Protein AF-A0A429DTF7-F1 (afdb_monomer_lite)

Structure (mmCIF, N/CA/C/O backbone):
data_AF-A0A429DTF7-F1
#
_entry.id   AF-A0A429DTF7-F1
#
loop_
_atom_site.group_PDB
_atom_site.id
_atom_site.type_symbol
_atom_site.label_atom_id
_atom_site.label_alt_id
_atom_site.label_comp_id
_atom_site.label_asym_id
_atom_site.label_entity_id
_atom_site.label_seq_id
_atom_site.pdbx_PDB_ins_code
_atom_site.Cartn_x
_atom_site.Cartn_y
_atom_site.Cartn_z
_atom_site.occupancy
_atom_site.B_iso_or_equiv
_atom_site.auth_seq_id
_atom_site.auth_comp_id
_atom_site.auth_asym_id
_atom_site.auth_atom_id
_atom_site.pdbx_PDB_model_num
ATOM 1 N N . MET A 1 1 ? 23.417 -5.184 12.187 1.00 44.69 1 MET A N 1
ATOM 2 C CA . MET A 1 1 ? 23.133 -6.560 11.731 1.00 44.69 1 MET A CA 1
ATOM 3 C C . MET A 1 1 ? 21.837 -6.985 12.392 1.00 44.69 1 MET A C 1
ATOM 5 O O . MET A 1 1 ? 21.872 -7.517 13.494 1.00 44.69 1 MET A O 1
ATOM 9 N N . LEU A 1 2 ? 20.706 -6.642 11.779 1.00 52.16 2 LEU A N 1
ATOM 10 C CA . LEU A 1 2 ? 19.418 -7.207 12.173 1.00 52.16 2 LEU A CA 1
ATOM 11 C C . LEU A 1 2 ? 19.407 -8.670 11.704 1.00 52.16 2 LEU A C 1
ATOM 13 O O . LEU A 1 2 ? 19.900 -8.992 10.624 1.00 52.16 2 LEU A O 1
ATOM 17 N N . THR A 1 3 ? 19.022 -9.557 12.611 1.00 56.12 3 THR A N 1
ATOM 18 C CA . THR A 1 3 ? 19.244 -11.009 12.569 1.00 56.12 3 THR A CA 1
ATOM 19 C C . THR A 1 3 ? 18.370 -11.716 11.529 1.00 56.12 3 THR A C 1
ATOM 21 O O . THR A 1 3 ? 17.286 -11.233 11.222 1.00 56.12 3 THR A O 1
ATOM 24 N N . GLU A 1 4 ? 18.778 -12.902 11.053 1.00 62.75 4 GLU A N 1
ATOM 25 C CA . GLU A 1 4 ? 17.966 -13.783 10.178 1.00 62.75 4 GLU A CA 1
ATOM 26 C C . GLU A 1 4 ? 16.520 -13.964 10.668 1.00 62.75 4 GLU A C 1
ATOM 28 O O . GLU A 1 4 ? 15.603 -14.004 9.856 1.00 62.75 4 GLU A O 1
ATOM 33 N N . ALA A 1 5 ? 16.303 -13.972 11.987 1.00 64.31 5 ALA A N 1
ATOM 34 C CA . ALA A 1 5 ? 14.980 -14.048 12.606 1.00 64.31 5 ALA A CA 1
ATOM 35 C C . ALA A 1 5 ? 14.029 -12.895 12.213 1.00 64.31 5 ALA A C 1
ATOM 37 O O . ALA A 1 5 ? 12.818 -13.082 12.148 1.00 64.31 5 ALA A O 1
ATOM 38 N N . PHE A 1 6 ? 14.558 -11.702 11.926 1.00 68.56 6 PHE A N 1
ATOM 39 C CA . PHE A 1 6 ? 13.759 -10.548 11.509 1.00 68.56 6 PHE A CA 1
ATOM 40 C C . PHE A 1 6 ? 13.277 -10.691 10.058 1.00 68.56 6 PHE A C 1
ATOM 42 O O . PHE A 1 6 ? 12.107 -10.446 9.750 1.00 68.56 6 PHE A O 1
ATOM 49 N N . ARG A 1 7 ? 14.165 -11.190 9.190 1.00 68.69 7 ARG A N 1
ATOM 50 C CA . ARG A 1 7 ? 13.856 -11.551 7.804 1.00 68.69 7 ARG A CA 1
ATOM 51 C C . ARG A 1 7 ? 12.882 -12.719 7.715 1.00 68.69 7 ARG A C 1
ATOM 53 O O . ARG A 1 7 ? 12.018 -12.703 6.848 1.00 68.69 7 ARG A O 1
ATOM 60 N N . ASP A 1 8 ? 12.992 -13.705 8.599 1.00 73.50 8 ASP A N 1
ATOM 61 C CA . ASP A 1 8 ? 12.068 -14.845 8.639 1.00 73.50 8 ASP A CA 1
ATOM 62 C C . ASP A 1 8 ? 10.663 -14.416 9.109 1.00 73.50 8 ASP A C 1
ATOM 64 O O . ASP A 1 8 ? 9.656 -14.885 8.585 1.00 73.50 8 ASP A O 1
ATOM 68 N N . ARG A 1 9 ? 10.584 -13.424 10.015 1.00 70.56 9 ARG A N 1
ATOM 69 C CA . ARG A 1 9 ? 9.318 -12.872 10.531 1.00 70.56 9 ARG A CA 1
ATOM 70 C C . ARG A 1 9 ? 8.521 -12.073 9.495 1.00 70.56 9 ARG A C 1
ATOM 72 O O . ARG A 1 9 ? 7.301 -12.191 9.449 1.00 70.56 9 ARG A O 1
ATOM 79 N N . PHE A 1 10 ? 9.183 -11.237 8.695 1.00 77.12 10 PHE A N 1
ATOM 80 C CA . PHE A 1 10 ? 8.503 -10.318 7.763 1.00 77.12 10 PHE A CA 1
ATOM 81 C C . PHE A 1 10 ? 8.733 -10.628 6.283 1.00 77.12 10 PHE A C 1
ATOM 83 O O . PHE A 1 10 ? 8.082 -10.036 5.415 1.00 77.12 10 PHE A O 1
ATOM 90 N N . GLY A 1 11 ? 9.640 -11.550 5.967 1.00 81.56 11 GLY A N 1
ATOM 91 C CA . GLY A 1 11 ? 9.973 -11.938 4.603 1.00 81.56 11 GLY A CA 1
ATOM 92 C C . GLY A 1 11 ? 10.323 -10.731 3.732 1.00 81.56 11 GLY A C 1
ATOM 93 O O . GLY A 1 11 ? 11.051 -9.824 4.126 1.00 81.56 11 GLY A O 1
ATOM 94 N N . ALA A 1 12 ? 9.744 -10.674 2.533 1.00 80.44 12 ALA A N 1
ATOM 95 C CA . ALA A 1 12 ? 9.971 -9.582 1.584 1.00 80.44 12 ALA A CA 1
ATOM 96 C C . ALA A 1 12 ? 9.447 -8.201 2.044 1.00 80.44 12 ALA A C 1
ATOM 98 O O . ALA A 1 12 ? 9.678 -7.212 1.345 1.00 80.44 12 ALA A O 1
ATOM 99 N N . ASN A 1 13 ? 8.742 -8.121 3.179 1.00 81.94 13 ASN A N 1
ATOM 100 C CA . ASN A 1 13 ? 8.245 -6.873 3.763 1.00 81.94 13 ASN A CA 1
ATOM 101 C C . ASN A 1 13 ? 9.166 -6.311 4.861 1.00 81.94 13 ASN A C 1
ATOM 103 O O . ASN A 1 13 ? 8.869 -5.238 5.375 1.00 81.94 13 ASN A O 1
ATOM 107 N N . GLU A 1 14 ? 10.284 -6.980 5.176 1.00 83.38 14 GLU A N 1
ATOM 108 C CA . GLU A 1 14 ? 11.312 -6.522 6.130 1.00 83.38 14 GLU A CA 1
ATOM 109 C C . GLU A 1 14 ? 11.670 -5.042 5.917 1.00 83.38 14 GLU A C 1
ATOM 111 O O . GLU A 1 14 ? 11.595 -4.238 6.843 1.00 83.38 14 GLU A O 1
ATOM 116 N N . TRP A 1 15 ? 11.945 -4.672 4.663 1.00 82.81 15 TRP A N 1
ATOM 117 C CA . TRP A 1 15 ? 12.354 -3.316 4.294 1.00 82.81 15 TRP A CA 1
ATOM 118 C C . TRP A 1 15 ? 11.278 -2.256 4.587 1.00 82.81 15 TRP A C 1
ATOM 120 O O . TRP A 1 15 ? 11.603 -1.127 4.934 1.00 82.81 15 TRP A O 1
ATOM 130 N N . LEU A 1 16 ? 9.995 -2.610 4.438 1.00 84.81 16 LEU A N 1
ATOM 131 C CA . LEU A 1 16 ? 8.887 -1.686 4.675 1.00 84.81 16 LEU A CA 1
ATOM 132 C C . LEU A 1 16 ? 8.700 -1.468 6.175 1.00 84.81 16 LEU A C 1
ATOM 134 O O . LEU A 1 16 ? 8.455 -0.348 6.611 1.00 84.81 16 LEU A O 1
ATOM 138 N N . VAL A 1 17 ? 8.811 -2.540 6.961 1.00 85.44 17 VAL A N 1
ATOM 139 C CA . VAL A 1 17 ? 8.706 -2.464 8.420 1.00 85.44 17 VAL A CA 1
ATOM 140 C C . VAL A 1 17 ? 9.867 -1.653 8.994 1.00 85.44 17 VAL A C 1
ATOM 142 O O . VAL A 1 17 ? 9.642 -0.836 9.881 1.00 85.44 17 VAL A O 1
ATOM 145 N N . GLU A 1 18 ? 11.077 -1.811 8.451 1.00 84.00 18 GLU A N 1
ATOM 146 C CA . GLU A 1 18 ? 12.244 -0.997 8.810 1.00 84.00 18 GLU A CA 1
ATOM 147 C C . GLU A 1 18 ? 12.024 0.488 8.473 1.00 84.00 18 GLU A C 1
ATOM 149 O O . GLU A 1 18 ? 12.165 1.335 9.350 1.00 84.00 18 GLU A O 1
ATOM 154 N N . GLU A 1 19 ? 11.562 0.813 7.261 1.00 86.44 19 GLU A N 1
ATOM 155 C CA . GLU A 1 19 ? 11.265 2.200 6.865 1.00 86.44 19 GLU A CA 1
ATOM 156 C C . GLU A 1 19 ? 10.149 2.829 7.721 1.00 86.44 19 GLU A C 1
ATOM 158 O O . GLU A 1 19 ? 10.236 3.990 8.126 1.00 86.44 19 GLU A O 1
ATOM 163 N N . MET A 1 20 ? 9.079 2.084 8.016 1.00 87.69 20 MET A N 1
ATOM 164 C CA . MET A 1 20 ? 8.006 2.571 8.887 1.00 87.69 20 MET A CA 1
ATOM 165 C C . MET A 1 20 ? 8.500 2.778 10.320 1.00 87.69 20 MET A C 1
ATOM 167 O O . MET A 1 20 ? 8.131 3.771 10.941 1.00 87.69 20 MET A O 1
ATOM 171 N N . TYR A 1 21 ? 9.367 1.901 10.823 1.00 86.56 21 TYR A N 1
ATOM 172 C CA . TYR A 1 21 ? 9.979 2.060 12.137 1.00 86.56 21 TYR A CA 1
ATOM 173 C C . TYR A 1 21 ? 10.877 3.303 12.200 1.00 86.56 21 TYR A C 1
ATOM 175 O O . TYR A 1 21 ? 10.757 4.105 13.125 1.00 86.56 21 TYR A O 1
ATOM 183 N N . GLU A 1 22 ? 11.713 3.535 11.185 1.00 88.00 22 GLU A N 1
ATOM 184 C CA . GLU A 1 22 ? 12.531 4.750 11.080 1.00 88.00 22 GLU A CA 1
ATOM 185 C C . GLU A 1 22 ? 11.669 6.020 11.051 1.00 88.00 22 GLU A C 1
ATOM 187 O O . GLU A 1 22 ? 11.962 6.998 11.744 1.00 88.00 22 GLU A O 1
ATOM 192 N N . ARG A 1 23 ? 10.567 6.001 10.294 1.00 86.25 23 ARG A N 1
ATOM 193 C CA . ARG A 1 23 ? 9.615 7.119 10.234 1.00 86.25 23 ARG A CA 1
ATOM 194 C C . ARG A 1 23 ? 8.912 7.353 11.563 1.00 86.25 23 ARG A C 1
ATOM 196 O O . ARG A 1 23 ? 8.762 8.508 11.936 1.00 86.25 23 ARG A O 1
ATOM 203 N N . PHE A 1 24 ? 8.528 6.297 12.276 1.00 86.00 24 PHE A N 1
ATOM 204 C CA . PHE A 1 24 ? 7.919 6.392 13.604 1.00 86.00 24 PHE A CA 1
ATOM 205 C C . PHE A 1 24 ? 8.864 7.046 14.621 1.00 86.00 24 PHE A C 1
ATOM 207 O O . PHE A 1 24 ? 8.431 7.869 15.424 1.00 86.00 24 PHE A O 1
ATOM 214 N N . LEU A 1 25 ? 10.163 6.729 14.559 1.00 87.75 25 LEU A N 1
ATOM 215 C CA . LEU A 1 25 ? 11.179 7.360 15.407 1.00 87.75 25 LEU A CA 1
ATOM 216 C C . LEU A 1 25 ? 11.395 8.842 15.071 1.00 87.75 25 LEU A C 1
ATOM 218 O O . LEU A 1 25 ? 11.654 9.639 15.972 1.00 87.75 25 LEU A O 1
ATOM 222 N N . ALA A 1 26 ? 11.313 9.210 13.791 1.00 89.31 26 ALA A N 1
ATOM 223 C CA . ALA A 1 26 ? 11.453 10.596 13.351 1.00 89.31 26 ALA A CA 1
ATOM 224 C C . ALA A 1 26 ? 10.215 11.444 13.689 1.00 89.31 26 ALA A C 1
ATOM 226 O O . ALA A 1 26 ? 10.342 12.572 14.164 1.00 89.31 26 ALA A O 1
ATOM 227 N N . ASP A 1 27 ? 9.027 10.900 13.438 1.00 88.62 27 ASP A N 1
ATOM 228 C CA . ASP A 1 27 ? 7.734 11.496 13.749 1.00 88.62 27 ASP A CA 1
ATOM 229 C C . ASP A 1 27 ? 6.682 10.384 13.904 1.00 88.62 27 ASP A C 1
ATOM 231 O O . ASP A 1 27 ? 6.260 9.788 12.907 1.00 88.62 27 ASP A O 1
ATOM 235 N N . PRO A 1 28 ? 6.188 10.133 15.129 1.00 84.44 28 PRO A N 1
ATOM 236 C CA . PRO A 1 28 ? 5.169 9.119 15.361 1.00 84.44 28 PRO A CA 1
ATOM 237 C C . PRO A 1 28 ? 3.917 9.331 14.505 1.00 84.44 28 PRO A C 1
ATOM 239 O O . PRO A 1 28 ? 3.348 8.366 14.023 1.00 84.44 28 PRO A O 1
ATOM 242 N N . SER A 1 29 ? 3.518 10.578 14.227 1.00 88.00 29 SER A N 1
ATOM 243 C CA . SER A 1 29 ? 2.314 10.871 13.431 1.00 88.00 29 SER A CA 1
ATOM 244 C C . SER A 1 29 ? 2.467 10.611 11.928 1.00 88.00 29 SER A C 1
ATOM 246 O O . SER A 1 29 ? 1.479 10.611 11.191 1.00 88.00 29 SER A O 1
ATOM 248 N N . SER A 1 30 ? 3.694 10.360 11.463 1.00 83.62 30 SER A N 1
ATOM 249 C CA . SER A 1 30 ? 3.990 10.007 10.073 1.00 83.62 30 SER A CA 1
ATOM 250 C C . SER A 1 30 ? 3.696 8.539 9.747 1.00 83.62 30 SER A C 1
ATOM 252 O O . SER A 1 30 ? 3.791 8.143 8.579 1.00 83.62 30 SER A O 1
ATOM 254 N N . VAL A 1 31 ? 3.355 7.735 10.751 1.00 84.19 31 VAL A N 1
ATOM 255 C CA . VAL A 1 31 ? 2.930 6.340 10.634 1.00 84.19 31 VAL A CA 1
ATOM 256 C C . VAL A 1 31 ? 1.462 6.249 11.070 1.00 84.19 31 VAL A C 1
ATOM 258 O O . VAL A 1 31 ? 0.971 7.085 11.821 1.00 84.19 31 VAL A O 1
ATOM 261 N N . ASP A 1 32 ? 0.713 5.289 10.528 1.00 81.31 32 ASP A N 1
ATOM 262 C CA . ASP A 1 32 ? -0.690 5.106 10.909 1.00 81.31 32 ASP A CA 1
ATOM 263 C C . ASP A 1 32 ? -0.803 4.650 12.375 1.00 81.31 32 ASP A C 1
ATOM 265 O O . ASP A 1 32 ? -0.010 3.828 12.839 1.00 81.31 32 ASP A O 1
ATOM 269 N N . SER A 1 33 ? -1.817 5.146 13.090 1.00 79.69 33 SER A N 1
ATOM 270 C CA . SER A 1 33 ? -2.073 4.814 14.496 1.00 79.69 33 SER A CA 1
ATOM 271 C C . SER A 1 33 ? -2.143 3.312 14.785 1.00 79.69 33 SER A C 1
ATOM 273 O O . SER A 1 33 ? -1.733 2.894 15.864 1.00 79.69 33 SER A O 1
ATOM 275 N N . ALA A 1 34 ? -2.592 2.494 13.825 1.00 80.75 34 ALA A N 1
ATOM 276 C CA . ALA A 1 34 ? -2.634 1.038 13.970 1.00 80.75 34 ALA A CA 1
ATOM 277 C C . ALA A 1 34 ? -1.239 0.411 14.165 1.00 80.75 34 ALA A C 1
ATOM 279 O O . ALA A 1 34 ? -1.117 -0.663 14.744 1.00 80.75 34 ALA A O 1
ATOM 280 N N . TRP A 1 35 ? -0.178 1.085 13.717 1.00 83.50 35 TRP A N 1
ATOM 281 C CA . TRP A 1 35 ? 1.206 0.636 13.881 1.00 83.50 35 TRP A CA 1
ATOM 282 C C . TRP A 1 35 ? 1.868 1.170 15.151 1.00 83.50 35 TRP A C 1
ATOM 284 O O . TRP A 1 35 ? 2.954 0.714 15.500 1.00 83.50 35 TRP A O 1
ATOM 294 N N . HIS A 1 36 ? 1.255 2.126 15.853 1.00 83.19 36 HIS A N 1
ATOM 295 C CA . HIS A 1 36 ? 1.844 2.684 17.072 1.00 83.19 36 HIS A CA 1
ATOM 296 C C . HIS A 1 36 ? 1.898 1.641 18.185 1.00 83.19 36 HIS A C 1
ATOM 298 O O . HIS A 1 36 ? 2.917 1.532 18.856 1.00 83.19 36 HIS A O 1
ATOM 304 N N . GLU A 1 37 ? 0.830 0.855 18.346 1.00 79.12 37 GLU A N 1
ATOM 305 C CA . GLU A 1 37 ? 0.785 -0.244 19.320 1.00 79.12 37 GLU A CA 1
ATOM 306 C C . GLU A 1 37 ? 1.823 -1.317 18.977 1.00 79.12 37 GLU A C 1
ATOM 308 O O . GLU A 1 37 ? 2.547 -1.790 19.846 1.00 79.12 37 GLU A O 1
ATOM 313 N N . PHE A 1 38 ? 1.980 -1.617 17.686 1.00 82.19 38 PHE A N 1
ATOM 314 C CA . PHE A 1 38 ? 2.989 -2.552 17.204 1.00 82.19 38 PHE A CA 1
ATOM 315 C C . PHE A 1 38 ? 4.422 -2.064 17.473 1.00 82.19 38 PHE A C 1
ATOM 317 O O . PHE A 1 38 ? 5.241 -2.843 17.956 1.00 82.19 38 PHE A O 1
ATOM 324 N N . PHE A 1 39 ? 4.740 -0.795 17.178 1.00 84.94 39 PHE A N 1
ATOM 325 C CA . PHE A 1 39 ? 6.088 -0.238 17.351 1.00 84.94 39 PHE A CA 1
ATOM 326 C C . PHE A 1 39 ? 6.437 0.137 18.794 1.00 84.94 39 PHE A C 1
ATOM 328 O O . PHE A 1 39 ? 7.624 0.170 19.120 1.00 84.94 39 PHE A O 1
ATOM 335 N N . ALA A 1 40 ? 5.447 0.374 19.659 1.00 80.88 40 ALA A N 1
ATOM 336 C CA . ALA A 1 40 ? 5.667 0.637 21.081 1.00 80.88 40 ALA A CA 1
ATOM 337 C C . ALA A 1 40 ? 6.386 -0.530 21.779 1.00 80.88 40 ALA A C 1
ATOM 339 O O . ALA A 1 40 ? 7.309 -0.297 22.559 1.00 80.88 40 ALA A O 1
ATOM 340 N N . ASP A 1 41 ? 6.025 -1.765 21.420 1.00 78.31 41 ASP A N 1
ATOM 341 C CA . ASP A 1 41 ? 6.584 -2.993 22.001 1.00 78.31 41 ASP A CA 1
ATOM 342 C C . ASP A 1 41 ? 7.545 -3.732 21.047 1.00 78.31 41 ASP A C 1
ATOM 344 O O . ASP A 1 41 ? 8.022 -4.838 21.325 1.00 78.31 41 ASP A O 1
ATOM 348 N N . PHE A 1 42 ? 7.868 -3.124 19.902 1.00 75.44 42 PHE A N 1
ATOM 349 C CA . PHE A 1 42 ? 8.669 -3.759 18.866 1.00 75.44 42 PHE A CA 1
ATOM 350 C C . PHE A 1 42 ? 10.129 -3.924 19.292 1.00 75.44 42 PHE A C 1
ATOM 352 O O . PHE A 1 42 ? 10.916 -2.977 19.333 1.00 75.44 42 PHE A O 1
ATOM 359 N N . THR A 1 43 ? 10.517 -5.173 19.544 1.00 66.88 43 THR A N 1
ATOM 360 C CA . THR A 1 43 ? 11.904 -5.559 19.800 1.00 66.88 43 THR A CA 1
ATOM 361 C C . THR A 1 43 ? 12.362 -6.561 18.735 1.00 66.88 43 THR A C 1
ATOM 363 O O . THR A 1 43 ? 11.794 -7.649 18.625 1.00 66.88 43 THR A O 1
ATOM 366 N N . PRO A 1 44 ? 13.400 -6.247 17.936 1.00 62.16 44 PRO A N 1
ATOM 367 C CA . PRO A 1 44 ? 13.809 -7.082 16.800 1.00 62.16 44 PRO A CA 1
ATOM 368 C C . PRO A 1 44 ? 14.354 -8.470 17.190 1.00 62.16 44 PRO A C 1
ATOM 370 O O . PRO A 1 44 ? 14.613 -9.290 16.314 1.00 62.16 44 PRO A O 1
ATOM 373 N N . THR A 1 45 ? 14.525 -8.750 18.487 1.00 53.72 45 THR A N 1
ATOM 374 C CA . THR A 1 45 ? 15.069 -10.006 19.028 1.00 53.72 45 THR A CA 1
ATOM 375 C C . THR A 1 45 ? 14.079 -10.828 19.856 1.00 53.72 45 THR A C 1
ATOM 377 O O . THR A 1 45 ? 14.412 -11.951 20.227 1.00 53.72 45 THR A O 1
ATOM 380 N N . LYS A 1 46 ? 12.881 -10.315 20.169 1.00 51.12 46 LYS A N 1
ATOM 381 C CA . LYS A 1 46 ? 11.957 -10.966 21.106 1.00 51.12 46 LYS A CA 1
ATOM 382 C C . LYS A 1 46 ? 10.539 -10.975 20.546 1.00 51.12 46 LYS A C 1
ATOM 384 O O . LYS A 1 46 ? 9.765 -10.064 20.796 1.00 51.12 46 LYS A O 1
ATOM 389 N N . HIS A 1 47 ? 10.192 -12.034 19.824 1.00 46.34 47 HIS A N 1
ATOM 390 C CA . HIS A 1 47 ? 8.829 -12.555 19.881 1.00 46.34 47 HIS A CA 1
ATOM 391 C C . HIS A 1 47 ? 8.826 -14.040 19.534 1.00 46.34 47 HIS A C 1
ATOM 393 O O . HIS A 1 47 ? 8.876 -14.446 18.376 1.00 46.34 47 HIS A O 1
ATOM 399 N N . GLU A 1 48 ? 8.795 -14.836 20.590 1.00 47.84 48 GLU A N 1
ATOM 400 C CA . GLU A 1 48 ? 8.295 -16.197 20.575 1.00 47.84 48 GLU A CA 1
ATOM 401 C C . GLU A 1 48 ? 6.786 -16.079 20.839 1.00 47.84 48 GLU A C 1
ATOM 403 O O . GLU A 1 48 ? 6.390 -15.424 21.799 1.00 47.84 48 GLU A O 1
ATOM 408 N N . ALA A 1 49 ? 5.979 -16.645 19.937 1.00 49.22 49 ALA A N 1
ATOM 409 C CA . ALA A 1 49 ? 4.542 -16.902 20.072 1.00 49.22 49 ALA A CA 1
ATOM 410 C C . ALA A 1 49 ? 3.619 -15.710 20.419 1.00 49.22 49 ALA A C 1
ATOM 412 O O . ALA A 1 49 ? 3.251 -15.514 21.568 1.00 49.22 49 ALA A O 1
ATOM 413 N N . GLU A 1 50 ? 3.113 -15.007 19.403 1.00 39.41 50 GLU A N 1
ATOM 414 C CA . GLU A 1 50 ? 1.712 -14.563 19.445 1.00 39.41 50 GLU A CA 1
ATOM 415 C C . GLU A 1 50 ? 1.132 -14.687 18.028 1.00 39.41 50 GLU A C 1
ATOM 417 O O . GLU A 1 50 ? 1.646 -14.132 17.057 1.00 39.41 50 GLU A O 1
ATOM 422 N N . GLU A 1 51 ? 0.137 -15.553 17.922 1.00 45.00 51 GLU A N 1
ATOM 423 C CA . GLU A 1 51 ? -0.506 -16.052 16.715 1.00 45.00 51 GLU A CA 1
ATOM 424 C C . GLU A 1 51 ? -1.553 -15.026 16.251 1.00 45.00 51 GLU A C 1
ATOM 426 O O . GLU A 1 51 ? -2.541 -14.785 16.943 1.00 45.00 51 GLU A O 1
ATOM 431 N N . GLU A 1 52 ? -1.335 -14.380 15.102 1.00 39.53 52 GLU A N 1
ATOM 432 C CA . GLU A 1 52 ? -2.300 -13.424 14.550 1.00 39.53 52 GLU A CA 1
ATOM 433 C C . GLU A 1 52 ? -3.405 -14.185 13.781 1.00 39.53 52 GLU A C 1
ATOM 435 O O . GLU A 1 52 ? -3.104 -15.016 12.914 1.00 39.53 52 GLU A O 1
ATOM 440 N N . PRO A 1 53 ? -4.695 -13.963 14.099 1.00 43.78 53 PRO A N 1
ATOM 441 C CA . PRO A 1 53 ? -5.801 -14.744 13.559 1.00 43.78 53 PRO A CA 1
ATOM 442 C C . PRO A 1 53 ? -6.022 -14.453 12.066 1.00 43.78 53 PRO A C 1
ATOM 444 O O . PRO A 1 53 ? -5.721 -13.361 11.578 1.00 43.78 53 PRO A O 1
ATOM 447 N N . PRO A 1 54 ? -6.619 -15.390 11.307 1.00 41.69 54 PRO A N 1
ATOM 448 C CA . PRO A 1 54 ? -6.883 -15.178 9.895 1.00 41.69 54 PRO A CA 1
ATOM 449 C C . PRO A 1 54 ? -7.971 -14.110 9.738 1.00 41.69 54 PRO A C 1
ATOM 451 O O . PRO A 1 54 ? -9.158 -14.376 9.938 1.00 41.69 54 PRO A O 1
ATOM 454 N N . VAL A 1 55 ? -7.600 -12.905 9.305 1.00 52.81 55 VAL A N 1
ATOM 455 C CA . VAL A 1 55 ? -8.555 -11.937 8.747 1.00 52.81 55 VAL A CA 1
ATOM 456 C C . VAL A 1 55 ? -9.037 -12.448 7.384 1.00 52.81 55 VAL A C 1
ATOM 458 O O . VAL A 1 55 ? -8.590 -12.055 6.310 1.00 52.81 55 VAL A O 1
ATOM 461 N N . SER A 1 56 ? -9.969 -13.395 7.434 1.00 51.75 56 SER A N 1
ATOM 462 C CA . SER A 1 56 ? -10.835 -13.787 6.326 1.00 51.75 56 SER A CA 1
ATOM 463 C C . SER A 1 56 ? -12.236 -14.057 6.864 1.00 51.75 56 SER A C 1
ATOM 465 O O . SER A 1 56 ? -12.747 -15.172 6.833 1.00 51.75 56 SER A O 1
ATOM 467 N N . GLN A 1 57 ? -12.880 -13.012 7.380 1.00 46.22 57 GLN A N 1
ATOM 468 C CA . GLN A 1 57 ? -14.327 -13.034 7.550 1.00 46.22 57 GLN A CA 1
ATOM 469 C C . GLN A 1 57 ? -14.962 -12.540 6.246 1.00 46.22 57 GLN A C 1
ATOM 471 O O . GLN A 1 57 ? -15.070 -11.340 6.000 1.00 46.22 57 GLN A O 1
ATOM 476 N N . SER A 1 58 ? -15.360 -13.478 5.380 1.00 47.25 58 SER A N 1
ATOM 477 C CA . SER A 1 58 ? -16.355 -13.181 4.345 1.00 47.25 58 SER A CA 1
ATOM 478 C C . SER A 1 58 ? -17.677 -12.853 5.034 1.00 47.25 58 SER A C 1
ATOM 480 O O . SER A 1 58 ? -18.249 -13.699 5.720 1.00 47.25 58 SER A O 1
ATOM 482 N N . LEU A 1 59 ? -18.158 -11.625 4.848 1.00 49.31 59 LEU A N 1
ATOM 483 C CA . LEU A 1 59 ? -19.528 -11.241 5.184 1.00 49.31 59 LEU A CA 1
ATOM 484 C C . LEU A 1 59 ? -20.528 -12.113 4.394 1.00 49.31 59 LEU A C 1
ATOM 486 O O . LEU A 1 59 ? -20.271 -12.420 3.226 1.00 49.31 59 LEU A O 1
ATOM 490 N N . PRO A 1 60 ? -21.675 -12.498 4.985 1.00 57.25 60 PRO A N 1
ATOM 491 C CA . PRO A 1 60 ? -22.706 -13.252 4.278 1.00 57.25 60 PRO A CA 1
ATOM 492 C C . PRO A 1 60 ? -23.282 -12.429 3.108 1.00 57.25 60 PRO A C 1
ATOM 494 O O . PRO A 1 60 ? -23.421 -11.205 3.228 1.00 57.25 60 PRO A O 1
ATOM 497 N N . PRO A 1 61 ? -23.638 -13.068 1.976 1.00 51.50 61 PRO A N 1
ATOM 498 C CA . PRO A 1 61 ? -24.127 -12.358 0.803 1.00 51.50 61 PRO A CA 1
ATOM 499 C C . PRO A 1 61 ? -25.494 -11.731 1.095 1.00 51.50 61 PRO A C 1
ATOM 501 O O . PRO A 1 61 ? -26.450 -12.409 1.473 1.00 51.50 61 PRO A O 1
ATOM 504 N N . ARG A 1 62 ? -25.589 -10.411 0.915 1.00 63.44 62 ARG A N 1
ATOM 505 C CA . ARG A 1 62 ? -26.860 -9.681 0.968 1.00 63.44 62 ARG A CA 1
ATOM 506 C C . ARG A 1 62 ? -27.685 -10.014 -0.289 1.00 63.44 62 ARG A C 1
ATOM 508 O O . ARG A 1 62 ? -27.104 -10.014 -1.375 1.00 63.44 62 ARG A O 1
ATOM 515 N N . PRO A 1 63 ? -29.007 -10.255 -0.184 1.00 61.00 63 PRO A N 1
ATOM 516 C CA . PRO A 1 63 ? -29.853 -10.483 -1.353 1.00 61.00 63 PRO A CA 1
ATOM 517 C C . PRO A 1 63 ? -29.814 -9.273 -2.295 1.00 61.00 63 PRO A C 1
ATOM 519 O O . PRO A 1 63 ? -29.995 -8.136 -1.851 1.00 61.00 63 PRO A O 1
ATOM 522 N N . LEU A 1 64 ? -29.557 -9.521 -3.579 1.00 61.19 64 LEU A N 1
ATOM 523 C CA . LEU A 1 64 ? -29.602 -8.503 -4.627 1.00 61.19 64 LEU A CA 1
ATOM 524 C C . LEU A 1 64 ? -31.069 -8.260 -5.030 1.00 61.19 64 LEU A C 1
ATOM 526 O O . LEU A 1 64 ? -31.800 -9.233 -5.211 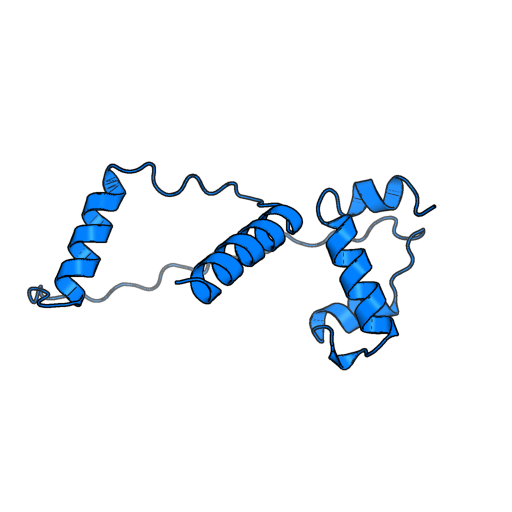1.00 61.19 64 LEU A O 1
ATOM 530 N N . PRO A 1 65 ? -31.520 -7.002 -5.162 1.00 68.12 65 PRO A N 1
ATOM 531 C CA . PRO A 1 65 ? -32.834 -6.702 -5.722 1.00 68.12 65 PRO A CA 1
ATOM 532 C C . PRO A 1 65 ? -32.882 -7.031 -7.222 1.00 68.12 65 PRO A C 1
ATOM 534 O O . PRO 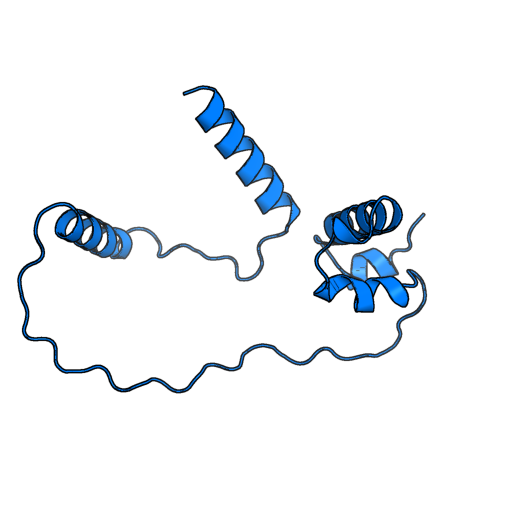A 1 65 ? -31.886 -6.848 -7.926 1.00 68.12 65 PRO A O 1
ATOM 537 N N . ASP A 1 66 ? -34.047 -7.476 -7.704 1.00 62.78 66 ASP A N 1
ATOM 538 C CA . ASP A 1 66 ? -34.313 -7.670 -9.134 1.00 62.78 66 ASP A CA 1
ATOM 539 C C . ASP A 1 66 ? -34.151 -6.339 -9.881 1.00 62.78 66 ASP A C 1
ATOM 541 O O . ASP A 1 66 ? -34.805 -5.339 -9.575 1.00 62.78 66 ASP A O 1
ATOM 545 N N . VAL A 1 67 ? -33.228 -6.319 -10.842 1.00 60.84 67 VAL A N 1
ATOM 546 C CA . VAL A 1 67 ? -32.899 -5.142 -11.650 1.00 60.84 67 VAL A CA 1
ATOM 547 C C . VAL A 1 67 ? -33.557 -5.253 -13.022 1.00 60.84 67 VAL A C 1
ATOM 549 O O . VAL A 1 67 ? -33.080 -5.972 -13.898 1.00 60.84 67 VAL A O 1
ATOM 552 N N . ASP A 1 68 ? -34.627 -4.486 -13.235 1.00 65.94 68 ASP A N 1
ATOM 553 C CA . ASP A 1 68 ? -35.194 -4.276 -14.568 1.00 65.94 68 ASP A CA 1
ATOM 554 C C . ASP A 1 68 ? -34.156 -3.586 -15.478 1.00 65.94 68 ASP A C 1
ATOM 556 O O . ASP A 1 68 ? -33.692 -2.468 -15.225 1.00 65.94 68 ASP A O 1
ATOM 560 N N . GLY A 1 69 ? -33.748 -4.286 -16.541 1.00 66.06 69 GLY A N 1
ATOM 561 C CA . GLY A 1 69 ? -32.586 -3.949 -17.366 1.00 66.06 69 GLY A CA 1
ATOM 562 C C . GLY A 1 69 ? -32.748 -2.681 -18.207 1.00 66.06 69 GLY A C 1
ATOM 563 O O . GLY A 1 69 ? -33.212 -2.721 -19.347 1.00 66.06 69 GLY A O 1
ATOM 564 N N . LYS A 1 70 ? -32.277 -1.540 -17.696 1.00 77.62 70 LYS A N 1
ATOM 565 C CA . LYS A 1 70 ? -32.107 -0.308 -18.480 1.00 77.62 70 LYS A CA 1
ATOM 566 C C . LYS A 1 70 ? -30.741 -0.306 -19.173 1.0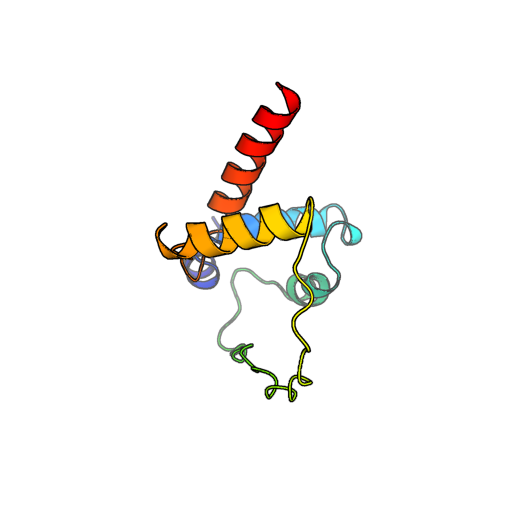0 77.62 70 LYS A C 1
ATOM 568 O O . LYS A 1 70 ? -29.713 -0.332 -18.504 1.00 77.62 70 LYS A O 1
ATOM 573 N N . GLN A 1 71 ? -30.722 -0.232 -20.509 1.00 77.50 71 GLN A N 1
ATOM 574 C CA . GLN A 1 71 ? -29.469 -0.203 -21.279 1.00 77.50 71 GLN A CA 1
ATOM 575 C C . GLN A 1 71 ? -28.550 0.945 -20.837 1.00 77.50 71 GLN A C 1
ATOM 577 O O . GLN A 1 71 ? -28.941 2.119 -20.852 1.00 77.50 71 GLN A O 1
ATOM 582 N N . LEU A 1 72 ? -27.310 0.590 -20.495 1.00 78.31 72 LEU A N 1
ATOM 583 C CA . LEU A 1 72 ? -26.241 1.530 -20.177 1.00 78.31 72 LEU A CA 1
ATOM 584 C C . LEU A 1 72 ? -25.839 2.302 -21.443 1.00 78.31 72 LEU A C 1
ATOM 586 O O . LEU A 1 72 ? -25.734 1.727 -22.525 1.00 78.31 72 LEU A O 1
ATOM 590 N N . ARG A 1 73 ? -25.606 3.614 -21.322 1.00 84.25 73 ARG A N 1
ATOM 591 C CA . ARG A 1 73 ? -25.148 4.478 -22.427 1.00 84.25 73 ARG A CA 1
ATOM 592 C C . ARG A 1 73 ? -23.946 5.315 -22.003 1.00 84.25 73 ARG A C 1
ATOM 594 O O . ARG A 1 73 ? -23.729 5.546 -20.814 1.00 84.25 73 ARG A O 1
ATOM 601 N N . GLY A 1 74 ? -23.185 5.797 -22.984 1.00 86.62 74 GLY A N 1
ATOM 602 C CA . GLY A 1 74 ? -22.028 6.663 -22.749 1.00 86.62 74 GLY A CA 1
ATOM 603 C C . GLY A 1 74 ? -20.929 5.958 -21.950 1.00 86.62 74 GLY A C 1
ATOM 604 O O . GLY A 1 74 ? -20.605 4.804 -22.226 1.00 86.62 74 GLY A O 1
ATOM 605 N N . ALA A 1 75 ? -20.374 6.639 -20.944 1.00 84.50 75 ALA A N 1
ATOM 606 C CA . ALA A 1 75 ? -19.269 6.126 -20.130 1.00 84.50 75 ALA A CA 1
ATOM 607 C C . ALA A 1 75 ? -19.581 4.775 -19.459 1.00 84.50 75 ALA A C 1
ATOM 609 O O . ALA A 1 75 ? -18.732 3.888 -19.441 1.00 84.50 75 ALA A O 1
ATOM 610 N N . ALA A 1 76 ? -20.817 4.571 -18.992 1.00 78.25 76 ALA A N 1
ATOM 611 C CA . ALA A 1 76 ? -21.228 3.310 -18.375 1.00 78.25 76 ALA A CA 1
ATOM 612 C C . ALA A 1 76 ? -21.202 2.127 -19.364 1.00 78.25 76 ALA A C 1
ATOM 614 O O . ALA A 1 76 ? -20.852 1.013 -18.986 1.00 78.25 76 ALA A O 1
ATOM 615 N N . ALA A 1 77 ? -21.512 2.371 -20.644 1.00 83.56 77 ALA A N 1
ATOM 616 C CA . ALA A 1 77 ? -21.447 1.342 -21.684 1.00 83.56 77 ALA A CA 1
ATOM 617 C C . ALA A 1 77 ? -19.997 0.984 -22.050 1.00 83.56 77 ALA A C 1
ATOM 619 O O . ALA A 1 77 ? -19.689 -0.178 -22.301 1.00 83.56 77 ALA A O 1
ATOM 620 N N . ALA A 1 78 ? -19.094 1.972 -22.045 1.00 82.31 78 ALA A N 1
ATOM 621 C CA . ALA A 1 78 ? -17.669 1.742 -22.271 1.00 82.31 78 ALA A CA 1
ATOM 622 C C . ALA A 1 78 ? -17.044 0.891 -21.152 1.00 82.31 78 ALA A C 1
ATOM 624 O O . ALA A 1 78 ? -16.261 -0.013 -21.435 1.00 82.31 78 ALA A O 1
ATOM 625 N N . ILE A 1 79 ? -17.437 1.135 -19.897 1.00 79.62 79 ILE A N 1
ATOM 626 C CA . ILE A 1 79 ? -17.004 0.333 -18.746 1.00 79.62 79 ILE A CA 1
ATOM 627 C C . ILE A 1 79 ? -17.491 -1.114 -18.890 1.00 79.62 79 ILE A C 1
ATOM 629 O O . ILE A 1 79 ? -16.671 -2.023 -18.813 1.00 79.62 79 ILE A O 1
ATOM 633 N N . ALA A 1 80 ? -18.777 -1.335 -19.183 1.00 82.12 80 ALA A N 1
ATOM 634 C CA . ALA A 1 80 ? -19.326 -2.682 -19.377 1.00 82.12 80 ALA A CA 1
ATOM 635 C C . ALA A 1 80 ? -18.617 -3.444 -20.511 1.00 82.12 80 ALA A C 1
ATOM 637 O O . ALA A 1 80 ? -18.194 -4.579 -20.327 1.00 82.12 80 ALA A O 1
ATOM 638 N N . LYS A 1 81 ? -18.363 -2.779 -21.645 1.00 83.00 81 LYS A N 1
ATOM 639 C CA . LYS A 1 81 ? -17.607 -3.360 -22.764 1.00 83.00 81 LYS A CA 1
ATOM 640 C C . LYS A 1 81 ? -16.188 -3.781 -22.363 1.00 83.00 81 LYS A C 1
ATOM 642 O O . LYS A 1 81 ? -15.699 -4.812 -22.817 1.00 83.00 81 LYS A O 1
ATOM 647 N N . ASN A 1 82 ? -15.521 -2.993 -21.520 1.00 80.94 82 ASN A N 1
ATOM 648 C CA . ASN A 1 82 ? -14.192 -3.330 -21.009 1.00 80.94 82 ASN A CA 1
ATOM 649 C C . ASN A 1 82 ? -14.243 -4.480 -19.989 1.00 80.94 82 ASN A C 1
ATOM 651 O O . ASN A 1 82 ? -13.318 -5.292 -19.944 1.00 80.94 82 ASN A O 1
ATOM 655 N N . MET A 1 83 ? -15.319 -4.582 -19.204 1.00 81.06 83 MET A N 1
ATOM 656 C CA . MET A 1 83 ? -15.554 -5.717 -18.306 1.00 81.06 83 MET A CA 1
ATOM 657 C C . MET A 1 83 ? -15.763 -7.012 -19.098 1.00 81.06 83 MET A C 1
ATOM 659 O O . MET A 1 83 ? -15.127 -8.012 -18.781 1.00 81.06 83 MET A O 1
ATOM 663 N N . ASP A 1 84 ? -16.543 -6.974 -20.180 1.00 80.38 84 ASP A N 1
ATOM 664 C CA . ASP A 1 84 ? -16.719 -8.121 -21.078 1.00 80.38 84 ASP A CA 1
ATOM 665 C C . ASP A 1 84 ? -15.409 -8.500 -21.785 1.00 80.38 84 ASP A C 1
ATOM 667 O O . ASP A 1 84 ? -15.063 -9.676 -21.885 1.00 80.38 84 ASP A O 1
ATOM 671 N N . ALA A 1 85 ? -14.617 -7.516 -22.226 1.00 78.06 85 ALA A N 1
ATOM 672 C CA . ALA A 1 85 ? -13.300 -7.772 -22.813 1.00 78.06 85 ALA A CA 1
ATOM 673 C C . ALA A 1 85 ? -12.329 -8.437 -21.815 1.00 78.06 85 ALA A C 1
ATOM 675 O O . ALA A 1 85 ? -11.512 -9.279 -22.207 1.00 78.06 85 ALA A O 1
ATOM 676 N N . SER A 1 86 ? -12.462 -8.117 -20.522 1.00 72.12 86 SER A N 1
ATOM 677 C CA . SER A 1 86 ? -11.661 -8.691 -19.430 1.00 72.12 86 SER A CA 1
ATOM 678 C C . SER A 1 86 ? -11.963 -10.169 -19.157 1.00 72.12 86 SER A C 1
ATOM 680 O O . SER A 1 86 ? -11.244 -10.789 -18.382 1.00 72.12 86 SER A O 1
ATOM 682 N N . LEU A 1 87 ? -12.980 -10.752 -19.805 1.00 71.56 87 LEU A N 1
ATOM 683 C CA . LEU A 1 87 ? -13.255 -12.192 -19.747 1.00 71.56 87 LEU A CA 1
ATOM 684 C C . LEU A 1 87 ? -12.248 -13.025 -20.561 1.00 71.56 87 LEU A C 1
ATOM 686 O O . LEU A 1 87 ? -12.106 -14.218 -20.309 1.00 71.56 87 LEU A O 1
ATOM 690 N N . SER A 1 88 ? -11.572 -12.415 -21.547 1.00 70.81 88 SER A N 1
ATOM 691 C CA . SER A 1 88 ? -10.612 -13.089 -22.447 1.00 70.81 88 SER A CA 1
ATOM 692 C C . SER A 1 88 ? -9.144 -12.769 -22.159 1.00 70.81 88 SER A C 1
ATOM 694 O O . SER A 1 88 ? -8.255 -13.559 -22.478 1.00 70.81 88 SER A O 1
ATOM 696 N N . VAL A 1 89 ? -8.881 -11.619 -21.537 1.00 63.25 89 VAL A N 1
ATOM 697 C CA . VAL A 1 89 ? -7.597 -11.348 -20.883 1.00 63.25 89 VAL A CA 1
ATOM 698 C C . VAL A 1 89 ? -7.545 -12.262 -19.658 1.00 63.25 89 VAL A C 1
ATOM 700 O O . VAL A 1 89 ? -8.590 -12.423 -19.029 1.00 63.25 89 VAL A O 1
ATOM 703 N N . PRO A 1 90 ? -6.399 -12.871 -19.287 1.00 57.75 90 PRO A N 1
ATOM 704 C CA . PRO A 1 90 ? -6.314 -13.595 -18.026 1.00 57.75 90 PRO A CA 1
ATOM 705 C C . PRO A 1 90 ? -6.856 -12.679 -16.930 1.00 57.75 90 PRO A C 1
ATOM 707 O O . PRO A 1 90 ? -6.270 -11.620 -16.687 1.00 57.75 90 PRO A O 1
ATOM 710 N N . THR A 1 91 ? -8.011 -13.040 -16.348 1.00 60.84 91 THR A N 1
ATOM 711 C CA . THR A 1 91 ? -8.600 -12.338 -15.203 1.00 60.84 91 THR A CA 1
ATOM 712 C C . THR A 1 91 ? -7.454 -12.101 -14.257 1.00 60.84 91 THR A C 1
ATOM 714 O O . THR A 1 91 ? -6.829 -13.100 -13.891 1.00 60.84 91 THR A O 1
ATOM 717 N N . ALA A 1 92 ? -7.125 -10.824 -14.016 1.00 52.44 92 ALA A N 1
ATOM 718 C CA . ALA A 1 92 ? -5.879 -10.377 -13.404 1.00 52.44 92 ALA A CA 1
ATOM 719 C C . ALA A 1 92 ? -5.274 -11.503 -12.572 1.00 52.44 92 ALA A C 1
ATOM 721 O O . ALA A 1 92 ? -5.870 -11.869 -11.559 1.00 52.44 92 ALA A O 1
ATOM 722 N N . THR A 1 93 ? -4.189 -12.132 -13.041 1.00 57.16 93 THR A N 1
ATOM 723 C CA . THR A 1 93 ? -3.473 -13.143 -12.259 1.00 57.16 93 THR A CA 1
ATOM 724 C C . THR A 1 93 ? -2.976 -12.440 -11.005 1.00 57.16 93 THR A C 1
ATOM 726 O O . THR A 1 93 ? -1.872 -11.903 -10.971 1.00 57.16 93 THR A O 1
ATOM 729 N N . SER A 1 94 ? -3.841 -12.327 -10.000 1.00 53.22 94 SER A N 1
ATOM 730 C CA . SER A 1 94 ? -3.540 -11.671 -8.752 1.00 53.22 94 SER A CA 1
ATOM 731 C C . SER A 1 94 ? -2.697 -12.669 -7.996 1.00 53.22 94 SER A C 1
ATOM 733 O O . SER A 1 94 ? -3.195 -13.684 -7.502 1.00 53.22 94 SER A O 1
ATOM 735 N N . VAL A 1 95 ? -1.399 -12.413 -7.930 1.00 55.91 95 VAL A N 1
ATOM 736 C CA . VAL A 1 95 ? -0.585 -13.069 -6.920 1.00 55.91 95 VAL A CA 1
ATOM 737 C C . VAL A 1 95 ? -1.171 -12.640 -5.576 1.00 55.91 95 VAL A C 1
ATOM 739 O O . VAL A 1 95 ? -1.276 -11.448 -5.293 1.00 55.91 95 VAL A O 1
ATOM 742 N N . ARG A 1 96 ? -1.619 -13.613 -4.775 1.00 59.44 96 ARG A N 1
ATOM 743 C CA . ARG A 1 96 ? -2.340 -13.382 -3.510 1.00 59.44 96 ARG A CA 1
ATOM 744 C C . ARG A 1 96 ? -1.513 -12.597 -2.479 1.00 59.44 96 ARG A C 1
ATOM 746 O O . ARG A 1 96 ? -2.082 -12.022 -1.562 1.00 59.44 96 ARG A O 1
ATOM 753 N N . ALA A 1 97 ? -0.196 -12.542 -2.664 1.00 67.12 97 ALA A N 1
ATOM 754 C CA . ALA A 1 97 ? 0.721 -11.683 -1.932 1.00 67.12 97 ALA A CA 1
ATOM 755 C C . ALA A 1 97 ? 1.692 -11.023 -2.921 1.00 67.12 97 ALA A C 1
ATOM 757 O O . ALA A 1 97 ? 2.527 -11.691 -3.528 1.00 67.12 97 ALA A O 1
ATOM 758 N N . VAL A 1 98 ? 1.574 -9.710 -3.097 1.00 71.62 98 VAL A N 1
ATOM 759 C CA . VAL A 1 98 ? 2.525 -8.922 -3.885 1.00 71.62 98 VAL A CA 1
ATOM 760 C C . VAL A 1 98 ? 3.490 -8.255 -2.902 1.00 71.62 98 VAL A C 1
ATOM 762 O O . VAL A 1 98 ? 3.023 -7.534 -2.021 1.00 71.62 98 VAL A O 1
ATOM 765 N N . PRO A 1 99 ? 4.814 -8.469 -3.022 1.00 82.19 99 PRO A N 1
ATOM 766 C CA . PRO A 1 99 ? 5.783 -7.846 -2.126 1.00 82.19 99 PRO A CA 1
ATOM 767 C C . PRO A 1 99 ? 5.668 -6.319 -2.132 1.00 82.19 99 PRO A C 1
ATOM 769 O O . PRO A 1 99 ? 5.570 -5.712 -3.204 1.00 82.19 99 PRO A O 1
ATOM 772 N N . ALA A 1 100 ? 5.760 -5.684 -0.960 1.00 84.00 100 ALA A N 1
ATOM 773 C CA . ALA A 1 100 ? 5.650 -4.227 -0.837 1.00 84.00 100 ALA A CA 1
ATOM 774 C C . ALA A 1 100 ? 6.667 -3.477 -1.713 1.00 84.00 100 ALA A 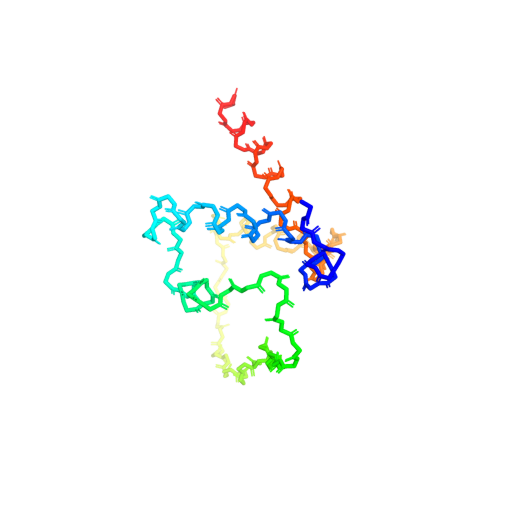C 1
ATOM 776 O O . ALA A 1 100 ? 6.352 -2.439 -2.295 1.00 84.00 100 ALA A O 1
ATOM 777 N N . LYS A 1 101 ? 7.869 -4.044 -1.879 1.00 86.25 101 LYS A N 1
ATOM 778 C CA . LYS A 1 101 ? 8.910 -3.468 -2.736 1.00 86.25 101 LYS A CA 1
ATOM 779 C C . LYS A 1 101 ? 8.465 -3.372 -4.194 1.00 86.25 101 LYS A C 1
ATOM 781 O O . LYS A 1 101 ? 8.638 -2.335 -4.825 1.00 86.25 101 LYS A O 1
ATOM 786 N N . LEU A 1 102 ? 7.845 -4.435 -4.707 1.00 84.75 102 LEU A N 1
ATOM 787 C CA . LEU A 1 102 ? 7.355 -4.466 -6.082 1.00 84.75 102 LEU A CA 1
ATOM 788 C C . LEU A 1 102 ? 6.251 -3.424 -6.292 1.00 84.75 102 LEU A C 1
ATOM 790 O O . LEU A 1 102 ? 6.218 -2.755 -7.322 1.00 84.75 102 LEU A O 1
ATOM 794 N N . MET A 1 103 ? 5.371 -3.241 -5.302 1.00 85.69 103 MET A N 1
ATOM 795 C CA . MET A 1 103 ? 4.351 -2.191 -5.354 1.00 85.69 103 MET A CA 1
ATOM 796 C C . MET A 1 103 ? 4.965 -0.785 -5.358 1.00 85.69 103 MET A C 1
ATOM 798 O O . MET A 1 103 ? 4.526 0.069 -6.131 1.00 85.69 103 MET A O 1
ATOM 802 N N . ALA A 1 104 ? 5.979 -0.541 -4.522 1.00 84.56 104 ALA A N 1
ATOM 803 C CA . ALA A 1 104 ? 6.682 0.737 -4.461 1.00 84.56 104 ALA A CA 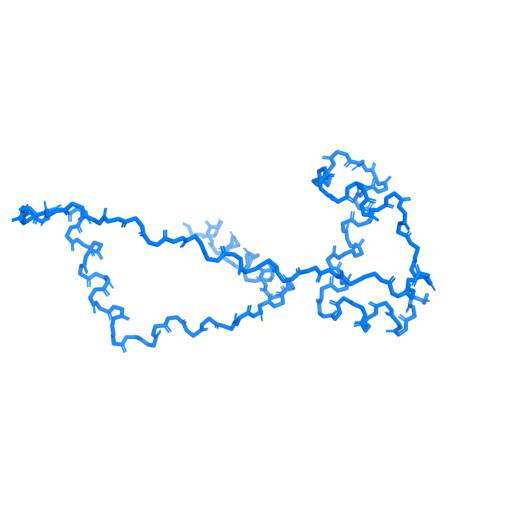1
ATOM 804 C C . ALA A 1 104 ? 7.382 1.059 -5.790 1.00 84.56 104 ALA A C 1
ATOM 806 O O . ALA A 1 104 ? 7.185 2.145 -6.339 1.00 84.56 104 ALA A O 1
ATOM 807 N N . ASP A 1 105 ? 8.111 0.093 -6.349 1.00 87.38 105 ASP A N 1
ATOM 808 C CA . ASP A 1 105 ? 8.828 0.243 -7.616 1.00 87.38 105 ASP A CA 1
ATOM 809 C C . ASP A 1 105 ? 7.843 0.493 -8.779 1.00 87.38 105 ASP A C 1
ATOM 811 O O . ASP A 1 105 ? 8.010 1.446 -9.547 1.00 87.38 105 ASP A O 1
ATOM 815 N N . ASN A 1 106 ? 6.735 -0.259 -8.848 1.00 86.62 106 ASN A N 1
ATOM 816 C CA . ASN A 1 106 ? 5.673 -0.038 -9.838 1.00 86.62 106 ASN A CA 1
ATOM 817 C C . ASN A 1 106 ? 5.051 1.363 -9.719 1.00 86.62 106 ASN A C 1
ATOM 819 O O . ASN A 1 106 ? 4.873 2.057 -10.724 1.00 86.62 106 ASN A O 1
ATOM 823 N N . ARG A 1 107 ? 4.755 1.816 -8.494 1.00 87.94 107 ARG A N 1
ATOM 824 C CA . ARG A 1 107 ? 4.199 3.153 -8.235 1.00 87.94 107 ARG A CA 1
ATOM 825 C C . ARG A 1 107 ? 5.159 4.260 -8.670 1.00 87.94 107 ARG A C 1
ATOM 827 O O . ARG A 1 107 ? 4.709 5.264 -9.224 1.00 87.94 107 ARG A O 1
ATOM 834 N N . ILE A 1 108 ? 6.461 4.101 -8.441 1.00 91.75 108 ILE A N 1
ATOM 835 C CA . ILE A 1 108 ? 7.475 5.076 -8.864 1.00 91.75 108 ILE A CA 1
ATOM 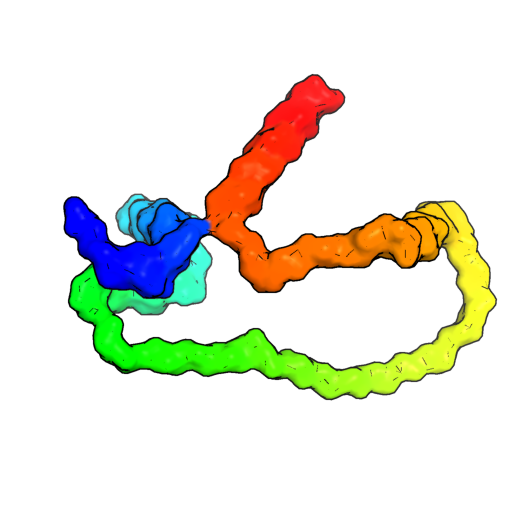836 C C . ILE A 1 108 ? 7.515 5.176 -10.389 1.00 91.75 108 ILE A C 1
ATOM 838 O O . ILE A 1 108 ? 7.469 6.283 -10.926 1.00 91.75 108 ILE A O 1
ATOM 842 N N . VAL A 1 109 ? 7.558 4.040 -11.091 1.00 93.56 109 VAL A N 1
ATOM 843 C CA . VAL A 1 109 ? 7.597 4.007 -12.561 1.00 93.56 109 VAL A CA 1
ATOM 844 C C . VAL A 1 109 ? 6.364 4.686 -13.155 1.00 93.56 109 VAL A C 1
ATOM 846 O O . VAL A 1 109 ? 6.507 5.554 -14.017 1.00 93.56 109 VAL A O 1
ATOM 849 N N . ILE A 1 110 ? 5.172 4.360 -12.649 1.00 91.25 110 ILE A N 1
ATOM 850 C CA . ILE A 1 110 ? 3.910 4.950 -13.112 1.00 91.25 110 ILE A CA 1
ATOM 851 C C . ILE A 1 110 ? 3.897 6.461 -12.872 1.00 91.25 110 ILE A C 1
ATOM 853 O O . ILE A 1 110 ? 3.647 7.226 -13.798 1.00 91.25 110 ILE A O 1
ATOM 857 N N . ASN A 1 111 ? 4.219 6.917 -11.660 1.00 90.81 111 ASN A N 1
ATOM 858 C CA . ASN A 1 111 ? 4.204 8.345 -11.343 1.00 90.81 111 ASN A CA 1
ATOM 859 C C . ASN A 1 111 ? 5.247 9.131 -12.143 1.00 90.81 111 ASN A C 1
ATOM 861 O O . ASN A 1 111 ? 4.989 10.259 -12.550 1.00 90.81 111 ASN A O 1
ATOM 865 N N . ASN A 1 112 ? 6.421 8.550 -12.391 1.00 93.19 112 ASN A N 1
ATOM 866 C CA . ASN A 1 112 ? 7.435 9.171 -13.238 1.00 93.19 112 ASN A CA 1
ATOM 867 C C . ASN A 1 112 ? 6.981 9.258 -14.697 1.00 93.19 112 ASN A C 1
ATOM 869 O O . ASN A 1 112 ? 7.262 10.258 -15.351 1.00 93.19 112 ASN A O 1
ATOM 873 N N . HIS A 1 113 ? 6.275 8.245 -15.202 1.00 93.69 113 HIS A N 1
ATOM 874 C CA . HIS A 1 113 ? 5.677 8.286 -16.532 1.00 93.69 113 HIS A CA 1
ATOM 875 C C . HIS A 1 113 ? 4.585 9.364 -16.618 1.00 93.69 113 HIS A C 1
ATOM 877 O O . HIS A 1 113 ? 4.667 10.233 -17.479 1.00 93.69 113 HIS A O 1
ATOM 883 N N . LEU A 1 114 ? 3.651 9.405 -15.664 1.00 90.06 114 LEU A N 1
ATOM 884 C CA . LEU A 1 114 ? 2.586 10.418 -15.591 1.00 90.06 114 LEU A CA 1
ATOM 885 C C . LEU A 1 114 ? 3.097 11.852 -15.390 1.00 90.06 114 LEU A C 1
ATOM 887 O O . LEU A 1 114 ? 2.412 12.797 -15.739 1.00 90.06 114 LEU A O 1
ATOM 891 N N . LYS A 1 115 ? 4.285 12.045 -14.810 1.00 91.81 115 LYS A N 1
ATOM 892 C CA . LYS A 1 115 ? 4.914 13.375 -14.714 1.00 91.81 115 LYS A CA 1
ATOM 893 C C . LYS A 1 115 ? 5.570 13.828 -16.018 1.00 91.81 115 LYS A C 1
ATOM 895 O O . LYS A 1 115 ? 5.844 15.013 -16.175 1.00 91.81 115 LYS A O 1
ATOM 900 N N . ARG A 1 116 ? 5.920 12.885 -16.895 1.00 86.94 116 ARG A N 1
ATOM 901 C CA . ARG A 1 116 ? 6.632 13.133 -18.159 1.00 86.94 116 ARG A CA 1
ATOM 902 C C . ARG A 1 116 ? 5.696 13.228 -19.366 1.00 86.94 116 ARG A C 1
ATOM 904 O O . ARG A 1 116 ? 6.177 13.586 -20.437 1.00 86.94 116 ARG A O 1
ATOM 911 N N . THR A 1 117 ? 4.423 12.884 -19.194 1.00 67.38 117 THR A N 1
ATOM 912 C CA . THR A 1 117 ? 3.386 12.862 -20.236 1.00 67.38 117 THR A CA 1
ATOM 913 C C . THR A 1 117 ? 2.251 13.770 -19.811 1.00 67.38 117 THR A C 1
ATOM 915 O O . THR A 1 117 ? 1.776 14.545 -20.664 1.00 67.38 117 THR A O 1
#

Foldseek 3Di:
DLDVQLCVVQPLCSVVVVVLLVVCVVPVVSHDPVCVVVNVPDDSPDDDDDDDDDPPDDDDDDDDDDDDDDDDDDPRVVVVVVVVVCVPVPVPPDPVDDRPVVVVVVVVVVVVVVVVD

pLDDT: mean 73.01, std 14.81, range [39.41, 93.69]

Secondary structure (DSSP, 8-state):
---HHHHHHHGGGHHHHHHHHHHHHH-GGGS-THHHHHHHS--TT------------PPPPPPPPP---PPP-THHHHHHHHHHHTTTS------SS--HHHHHHHHHHHHHHHHH-

Radius of gyration: 21.73 Å; chains: 1; bounding box: 58×30×45 Å

Sequence (117 aa):
MLTEAFRDRFGANEWLVEEMYERFLADPSSVDSAWHEFFADFTPTKHEAEEEPPVSQSLPPRPLPDVDGKQLRGAAAAIAKNMDASLSVPTATSVRAVPAKLMADNRIVINNHLKRT